Protein AF-A0A5B9QVK7-F1 (afdb_monomer)

Mean predicted aligned error: 13.29 Å

pLDDT: mean 76.89, std 21.36, range [34.88, 96.75]

Structure (mmCIF, N/CA/C/O backbone):
data_AF-A0A5B9QVK7-F1
#
_entry.id   AF-A0A5B9QVK7-F1
#
loop_
_atom_site.group_PDB
_atom_site.id
_atom_site.type_symbol
_atom_site.label_atom_id
_atom_site.label_alt_id
_atom_site.label_comp_id
_atom_site.label_asym_id
_atom_site.label_entity_id
_atom_site.label_seq_id
_atom_site.pdbx_PDB_ins_code
_atom_site.Cartn_x
_atom_site.Cartn_y
_atom_site.Cartn_z
_atom_site.occupancy
_atom_site.B_iso_or_equiv
_atom_site.auth_seq_id
_atom_site.auth_comp_id
_atom_site.auth_asym_id
_atom_site.auth_atom_id
_atom_site.pdbx_PDB_model_num
ATOM 1 N N . MET A 1 1 ? -57.437 -42.385 74.168 1.00 39.44 1 MET A N 1
ATOM 2 C CA . MET A 1 1 ? -56.058 -42.251 74.695 1.00 39.44 1 MET A CA 1
ATOM 3 C C . MET A 1 1 ? -55.197 -41.743 73.538 1.00 39.44 1 MET A C 1
ATOM 5 O O . MET A 1 1 ? -55.170 -42.421 72.528 1.00 39.44 1 MET A O 1
ATOM 9 N N . ALA A 1 2 ? -54.872 -40.441 73.464 1.00 37.56 2 ALA A N 1
ATOM 10 C CA . ALA A 1 2 ? -53.694 -39.764 74.065 1.00 37.56 2 ALA A CA 1
ATOM 11 C C . ALA A 1 2 ? -52.373 -40.294 73.460 1.00 37.56 2 ALA A C 1
ATOM 13 O O . ALA A 1 2 ? -52.214 -41.503 73.433 1.00 37.56 2 ALA A O 1
ATOM 14 N N . LYS A 1 3 ? -51.376 -39.537 72.972 1.00 34.88 3 LYS A N 1
ATOM 15 C CA . LYS A 1 3 ? -50.911 -38.126 73.038 1.00 34.88 3 LYS A CA 1
ATOM 16 C C . LYS A 1 3 ? -49.874 -37.963 71.877 1.00 34.88 3 LYS A C 1
ATOM 18 O O . LYS A 1 3 ? -49.318 -38.971 71.468 1.00 34.88 3 LYS A O 1
ATOM 23 N N . ALA A 1 4 ? -49.727 -36.798 71.218 1.00 35.28 4 ALA A N 1
ATOM 24 C CA . ALA A 1 4 ? -48.583 -35.842 71.299 1.00 35.28 4 ALA A CA 1
ATOM 25 C C . ALA A 1 4 ? -47.155 -36.466 71.191 1.00 35.28 4 ALA A C 1
ATOM 27 O O . ALA A 1 4 ? -46.906 -37.459 71.852 1.00 35.28 4 ALA A O 1
ATOM 28 N N . LYS A 1 5 ? -46.123 -35.925 70.513 1.00 38.53 5 LYS A N 1
ATOM 29 C CA . LYS A 1 5 ? -45.784 -34.551 70.083 1.00 38.53 5 LYS A CA 1
ATOM 30 C C . LYS A 1 5 ? -44.444 -34.562 69.291 1.00 38.53 5 LYS A C 1
ATOM 32 O O . LYS A 1 5 ? -43.638 -35.443 69.547 1.00 38.53 5 LYS A O 1
ATOM 37 N N . ALA A 1 6 ? -44.204 -33.474 68.538 1.00 40.69 6 ALA A N 1
ATOM 38 C CA . ALA A 1 6 ? -42.923 -32.771 68.277 1.00 40.69 6 ALA A CA 1
ATOM 39 C C . ALA A 1 6 ? -41.861 -33.461 67.379 1.00 40.69 6 ALA A C 1
ATOM 41 O O . ALA A 1 6 ? -41.522 -34.609 67.608 1.00 40.69 6 ALA A O 1
ATOM 42 N N . ASN A 1 7 ? -41.401 -32.884 66.259 1.00 38.56 7 ASN A N 1
ATOM 43 C CA . ASN A 1 7 ? -40.716 -31.600 65.974 1.00 38.56 7 ASN A CA 1
ATOM 44 C C . ASN A 1 7 ? -39.240 -31.919 65.702 1.00 38.56 7 ASN A C 1
ATOM 46 O O . ASN A 1 7 ? -38.600 -32.452 66.592 1.00 38.56 7 ASN A O 1
ATOM 50 N N . ASP A 1 8 ? -38.724 -31.590 64.517 1.00 38.75 8 ASP A N 1
ATOM 51 C CA . ASP A 1 8 ? -37.458 -30.863 64.422 1.00 38.75 8 ASP A CA 1
ATOM 52 C C . ASP A 1 8 ? -37.266 -30.249 63.033 1.00 38.75 8 ASP A C 1
ATOM 54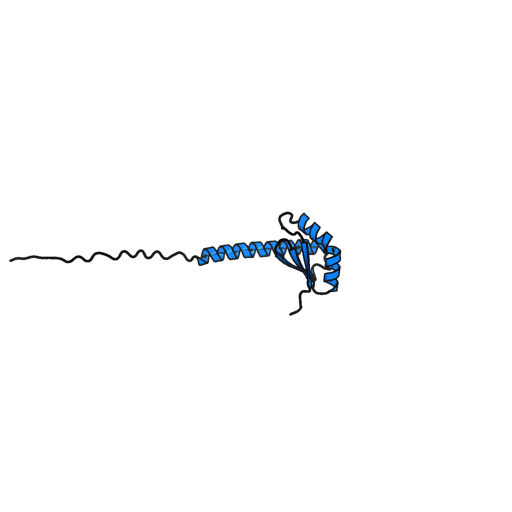 O O . ASP A 1 8 ? -37.380 -30.882 61.984 1.00 38.75 8 ASP A O 1
ATOM 58 N N . HIS A 1 9 ? -37.013 -28.948 63.091 1.00 42.06 9 HIS A N 1
ATOM 59 C CA . HIS A 1 9 ? -36.559 -28.077 62.029 1.00 42.06 9 HIS A CA 1
ATOM 60 C C . HIS A 1 9 ? -35.189 -28.527 61.508 1.00 42.06 9 HIS A C 1
ATOM 62 O O . HIS A 1 9 ? -34.250 -28.635 62.289 1.00 42.06 9 HIS A O 1
ATOM 68 N N . TYR A 1 10 ? -35.027 -28.592 60.188 1.00 37.91 10 TYR A N 1
ATOM 69 C CA . TYR A 1 10 ? -33.788 -28.133 59.563 1.00 37.91 10 TYR A CA 1
ATOM 70 C C . TYR A 1 10 ? -34.139 -27.257 58.362 1.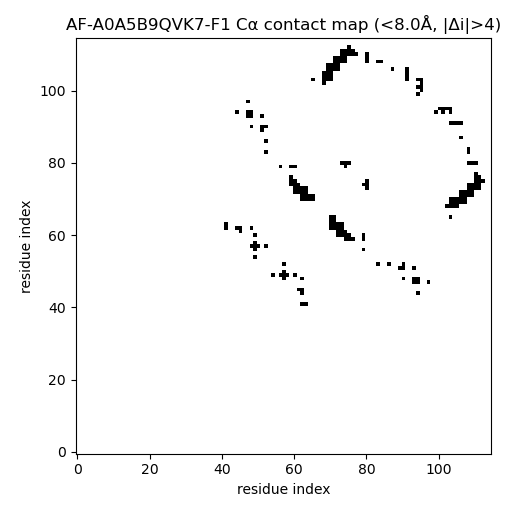00 37.91 10 TYR A C 1
ATOM 72 O O . TYR A 1 10 ? -34.646 -27.715 57.340 1.00 37.91 10 TYR A O 1
ATOM 80 N N . SER A 1 11 ? -33.923 -25.960 58.546 1.00 41.84 11 SER A N 1
ATOM 81 C CA . SER A 1 11 ? -33.881 -24.969 57.480 1.00 41.84 11 SER A CA 1
ATOM 82 C C . SER A 1 11 ? -32.523 -25.033 56.773 1.00 41.84 11 SER A C 1
ATOM 84 O O . SER A 1 11 ? -31.525 -25.367 57.403 1.00 41.84 11 SER A O 1
ATOM 86 N N . ASP A 1 12 ? -32.518 -24.547 55.530 1.00 41.22 12 ASP A N 1
ATOM 87 C CA . ASP A 1 12 ? -31.372 -24.008 54.779 1.00 41.22 12 ASP A CA 1
ATOM 88 C C . ASP A 1 12 ? -30.568 -24.979 53.891 1.00 41.22 12 ASP A C 1
ATOM 90 O O . ASP A 1 12 ? -29.749 -25.756 54.359 1.00 41.22 12 ASP A O 1
ATOM 94 N N . ASP A 1 13 ? -30.745 -24.861 52.570 1.00 45.31 13 ASP A N 1
ATOM 95 C CA . ASP A 1 13 ? -29.632 -24.412 51.719 1.00 45.31 13 ASP A CA 1
ATOM 96 C C . ASP A 1 13 ? -30.202 -23.774 50.439 1.00 45.31 13 ASP A C 1
ATOM 98 O O . ASP A 1 13 ? -30.633 -24.417 49.474 1.00 45.31 13 ASP A O 1
ATOM 102 N N . ARG A 1 14 ? -30.241 -22.443 50.456 1.00 48.22 14 ARG A N 1
ATOM 103 C CA . ARG A 1 14 ? -30.380 -21.613 49.263 1.00 48.22 14 ARG A CA 1
ATOM 104 C C . ARG A 1 14 ? -29.161 -21.813 48.358 1.00 48.22 14 ARG A C 1
ATOM 106 O O . ARG A 1 14 ? -28.165 -21.116 48.530 1.00 48.22 14 ARG A O 1
ATOM 113 N N . ARG A 1 15 ? -29.264 -22.602 47.283 1.00 44.09 15 ARG A N 1
ATOM 114 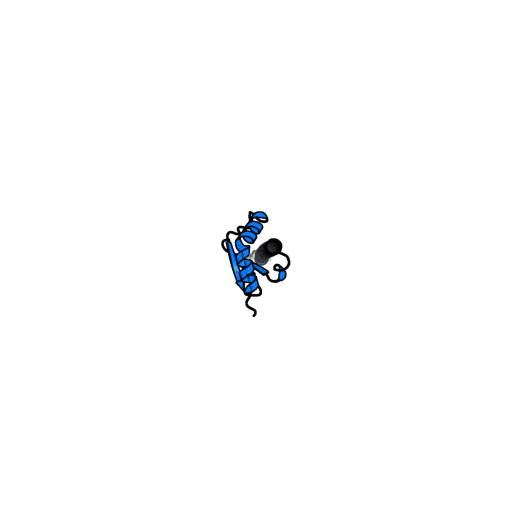C CA . ARG A 1 15 ? -28.305 -22.495 46.159 1.00 44.09 15 ARG A CA 1
ATOM 115 C C . ARG A 1 15 ? -28.975 -22.311 44.812 1.00 44.09 15 ARG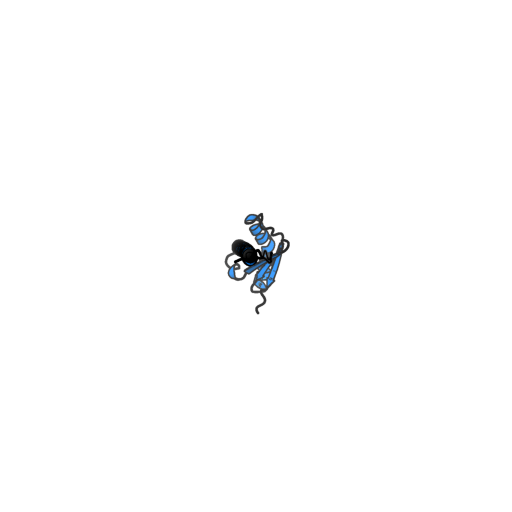 A C 1
ATOM 117 O O . ARG A 1 15 ? -29.115 -23.206 43.990 1.00 44.09 15 ARG A O 1
ATOM 124 N N . ASN A 1 16 ? -29.308 -21.042 44.602 1.00 47.25 16 ASN A N 1
ATOM 125 C CA . ASN A 1 16 ? -29.140 -20.299 43.360 1.00 47.25 16 ASN A CA 1
ATOM 126 C C . ASN A 1 16 ? -27.969 -20.836 42.502 1.00 47.25 16 ASN A C 1
ATOM 128 O O . ASN A 1 16 ? -26.830 -20.392 42.645 1.00 47.25 16 ASN A O 1
ATOM 132 N N . SER A 1 17 ? -28.246 -21.767 41.586 1.00 46.50 17 SER A N 1
ATOM 133 C CA . SER A 1 17 ? -27.320 -22.110 40.503 1.00 46.50 17 SER A CA 1
ATOM 134 C C . SER A 1 17 ? -27.468 -21.081 39.384 1.00 46.50 17 SER A C 1
ATOM 136 O O . SER A 1 17 ? -28.141 -21.275 38.370 1.00 46.50 17 SER A O 1
ATOM 138 N N . LYS A 1 18 ? -26.849 -19.924 39.609 1.00 47.59 18 LYS A N 1
ATOM 139 C CA . LYS A 1 18 ? -26.592 -18.909 38.592 1.00 47.59 18 LYS A CA 1
ATOM 140 C C . LYS A 1 18 ? -25.511 -19.458 37.661 1.00 47.59 18 LYS A C 1
ATOM 142 O O . LYS A 1 18 ? -24.336 -19.168 37.854 1.00 47.59 18 LYS A O 1
ATOM 147 N N . TYR A 1 19 ? -25.884 -20.260 36.664 1.00 48.22 19 TYR A N 1
ATOM 148 C CA . TYR A 1 19 ? -24.956 -20.608 35.587 1.00 48.22 19 TYR A CA 1
ATOM 149 C C . TYR A 1 19 ? -24.524 -19.312 34.879 1.00 48.22 19 TYR A C 1
ATOM 151 O O . TYR A 1 19 ? -25.371 -18.626 34.293 1.00 48.22 19 TYR A O 1
ATOM 159 N N . PRO A 1 20 ? -23.236 -18.925 34.914 1.00 52.66 20 PRO A N 1
ATOM 160 C CA . PRO A 1 20 ? -22.773 -17.781 34.153 1.00 52.66 20 PRO A CA 1
ATOM 161 C C . PRO A 1 20 ? -22.870 -18.141 32.669 1.00 52.66 20 PRO A C 1
ATOM 163 O O . PRO A 1 20 ? -22.236 -19.084 32.192 1.00 52.66 20 PRO A O 1
ATOM 166 N N . ARG A 1 21 ? -23.691 -17.394 31.922 1.00 46.84 21 ARG A N 1
ATOM 167 C CA . ARG A 1 21 ? -23.702 -17.445 30.457 1.00 46.84 21 ARG A CA 1
ATOM 168 C C . ARG A 1 21 ? -22.257 -17.306 29.971 1.00 46.84 21 ARG A C 1
ATOM 170 O O . ARG A 1 21 ? -21.563 -16.362 30.340 1.00 46.84 21 ARG A O 1
ATOM 177 N N . LYS A 1 22 ? -21.803 -18.294 29.197 1.00 48.22 22 LYS A N 1
ATOM 178 C CA . LYS A 1 22 ? -20.412 -18.470 28.766 1.00 48.22 22 LYS A CA 1
ATOM 179 C C . LYS A 1 22 ? -19.868 -17.173 28.151 1.00 48.22 22 LYS A C 1
ATOM 181 O O . LYS A 1 22 ? -20.242 -16.805 27.035 1.00 48.22 22 LYS A O 1
ATOM 186 N N . ILE A 1 23 ? -18.927 -16.544 28.859 1.00 54.91 23 ILE A N 1
ATOM 187 C CA . ILE A 1 23 ? -18.116 -15.398 28.405 1.00 54.91 23 ILE A CA 1
ATOM 188 C C . ILE A 1 23 ? -17.458 -15.680 27.035 1.00 54.91 23 ILE A C 1
ATOM 190 O O . ILE A 1 23 ? -17.196 -14.757 26.268 1.00 54.91 23 ILE A O 1
ATOM 194 N N . GLY A 1 24 ? -17.306 -16.956 26.657 1.00 49.81 24 GLY A N 1
ATOM 195 C CA . GLY A 1 24 ? -16.833 -17.376 25.336 1.00 49.81 24 GLY A CA 1
ATOM 196 C C . GLY A 1 24 ? -17.653 -16.867 24.139 1.00 49.81 24 GLY A C 1
ATOM 197 O O . GLY A 1 24 ? -17.071 -16.656 23.084 1.00 49.81 24 GLY A O 1
ATOM 198 N N . SER A 1 25 ? -18.961 -16.602 24.265 1.00 56.84 25 SER A N 1
ATOM 199 C CA . SER A 1 25 ? -19.750 -16.101 23.116 1.00 56.84 25 SER A CA 1
ATOM 200 C C . SER A 1 25 ? -19.463 -14.632 22.779 1.00 56.84 25 SER A C 1
ATOM 202 O O . SER A 1 25 ? -19.338 -14.287 21.606 1.00 56.84 25 SER A O 1
ATOM 204 N N . ILE A 1 26 ? -19.269 -13.783 23.795 1.00 58.84 26 ILE A N 1
ATOM 205 C CA . ILE A 1 26 ? -18.971 -12.352 23.623 1.00 58.84 26 ILE A CA 1
ATOM 206 C C . ILE A 1 26 ? -17.537 -12.172 23.115 1.00 58.84 26 ILE A C 1
ATOM 208 O O . ILE A 1 26 ? -17.295 -11.387 22.200 1.00 58.84 26 ILE A O 1
ATOM 212 N N . VAL A 1 27 ? -16.590 -12.949 23.652 1.00 60.44 27 VAL A N 1
ATOM 213 C CA . VAL A 1 27 ? -15.191 -12.936 23.198 1.00 60.44 27 VAL A CA 1
ATOM 214 C C . VAL A 1 27 ? -15.087 -13.406 21.743 1.00 60.44 27 VAL A C 1
ATOM 216 O O . VAL A 1 27 ? -14.453 -12.728 20.935 1.00 60.44 27 VAL A O 1
ATOM 219 N N . ASN A 1 28 ? -15.780 -14.485 21.363 1.00 56.56 28 ASN A N 1
ATOM 220 C CA . ASN A 1 28 ? -15.784 -14.973 19.980 1.00 56.56 28 ASN A CA 1
ATOM 221 C C . ASN A 1 28 ? -16.401 -13.965 19.003 1.00 56.56 28 ASN A C 1
ATOM 223 O O . ASN A 1 28 ? -15.868 -13.770 17.914 1.00 56.56 28 ASN A O 1
ATOM 227 N N . GLN A 1 29 ? -17.487 -13.289 19.385 1.00 59.69 29 GLN A N 1
ATOM 228 C CA . GLN A 1 29 ? -18.148 -12.310 18.520 1.00 59.69 29 GLN A CA 1
ATOM 229 C C . GLN A 1 29 ? -17.296 -11.047 18.312 1.00 59.69 29 GLN A C 1
ATOM 231 O O . GLN A 1 29 ? -17.272 -10.488 17.214 1.00 59.69 29 GLN A O 1
ATOM 236 N N . LEU A 1 30 ? -16.542 -10.622 19.333 1.00 58.69 30 LEU A N 1
ATOM 237 C CA . LEU A 1 30 ? -15.598 -9.507 19.227 1.00 58.69 30 LEU A CA 1
ATOM 238 C C . LEU A 1 30 ? -14.357 -9.872 18.400 1.00 58.69 30 LEU A C 1
ATOM 240 O O . LEU A 1 30 ? -13.944 -9.076 17.556 1.00 58.69 30 LEU A O 1
ATOM 244 N N . ILE A 1 31 ? -13.799 -11.075 18.589 1.00 60.09 31 ILE A N 1
ATOM 245 C CA . ILE A 1 31 ? -12.677 -11.587 17.784 1.00 60.09 31 ILE A CA 1
ATOM 246 C C . ILE A 1 31 ? -13.093 -11.728 16.318 1.00 60.09 31 ILE A C 1
ATOM 248 O O . ILE A 1 31 ? -12.380 -11.249 15.438 1.00 60.09 31 ILE A O 1
ATOM 252 N N . ALA A 1 32 ? -14.268 -12.304 16.053 1.00 60.78 32 ALA A N 1
ATOM 253 C CA . ALA A 1 32 ? -14.803 -12.440 14.704 1.00 60.78 32 ALA A CA 1
ATOM 254 C C . ALA A 1 32 ? -14.986 -11.066 14.045 1.00 60.78 32 ALA A C 1
ATOM 256 O O . ALA A 1 32 ? -14.451 -10.823 12.966 1.00 60.78 32 ALA A O 1
ATOM 257 N N . ARG A 1 33 ? -15.652 -10.118 14.720 1.00 58.00 33 ARG A N 1
ATOM 258 C CA . ARG A 1 33 ? -15.873 -8.763 14.185 1.00 58.00 33 ARG A CA 1
ATOM 259 C C . ARG A 1 33 ? -14.564 -8.017 13.910 1.00 58.00 33 ARG A C 1
ATOM 261 O O . ARG A 1 33 ? -14.454 -7.339 12.890 1.00 58.00 33 ARG A O 1
ATOM 268 N N . ARG A 1 34 ? -13.568 -8.145 14.796 1.00 58.72 34 ARG A N 1
ATOM 269 C CA . ARG A 1 34 ? -12.231 -7.556 14.617 1.00 58.72 34 ARG A CA 1
ATOM 270 C C . ARG A 1 34 ? -11.497 -8.188 13.433 1.00 58.72 34 ARG A C 1
ATOM 272 O O . ARG A 1 34 ? -10.899 -7.452 12.653 1.00 58.72 34 ARG A O 1
ATOM 279 N N . GLY A 1 35 ? -11.572 -9.512 13.298 1.00 60.72 35 GLY A N 1
ATOM 280 C CA . GLY A 1 35 ? -10.970 -10.271 12.204 1.00 60.72 35 GLY A CA 1
ATOM 281 C C . GLY A 1 35 ? -11.553 -9.891 10.847 1.00 60.72 35 GLY A C 1
ATOM 282 O O . GLY A 1 35 ? -10.797 -9.542 9.948 1.00 60.72 35 GLY A O 1
ATOM 283 N N . TYR A 1 36 ? -12.882 -9.842 10.717 1.00 56.81 36 TYR A N 1
ATOM 284 C CA . TYR A 1 36 ? -13.540 -9.430 9.471 1.00 56.81 36 TYR A CA 1
ATOM 285 C C . TYR A 1 36 ? -13.196 -7.991 9.080 1.00 56.81 36 TYR A C 1
ATOM 287 O O . TYR A 1 36 ? -12.805 -7.747 7.944 1.00 56.81 36 TYR A O 1
ATOM 295 N N . ALA A 1 37 ? -13.246 -7.048 10.027 1.00 62.78 37 ALA A N 1
ATOM 296 C CA . ALA A 1 37 ? -12.856 -5.664 9.756 1.00 62.78 37 ALA A CA 1
ATOM 297 C C . ALA A 1 37 ? -11.383 -5.546 9.316 1.00 62.78 37 ALA A C 1
ATOM 299 O O . ALA 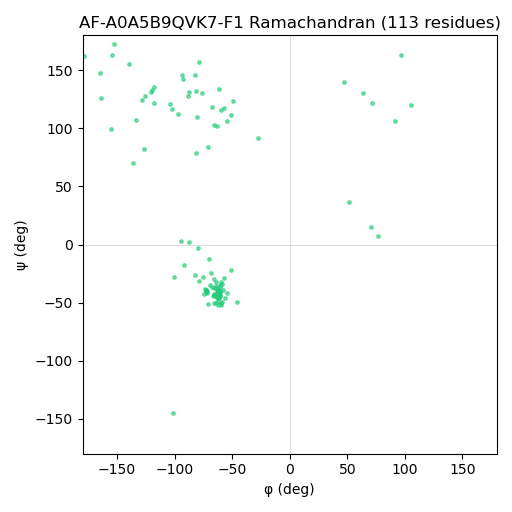A 1 37 ? -11.053 -4.711 8.478 1.00 62.78 37 ALA A O 1
ATOM 300 N N . GLN A 1 38 ? -10.496 -6.386 9.861 1.00 68.38 38 GLN A N 1
ATOM 301 C CA . GLN A 1 38 ? -9.089 -6.423 9.470 1.00 68.38 38 GLN A CA 1
ATOM 302 C C . GLN A 1 38 ? -8.887 -7.034 8.077 1.00 68.38 38 GLN A C 1
ATOM 304 O O . GLN A 1 38 ? -8.068 -6.519 7.321 1.00 68.38 38 GLN A O 1
ATOM 309 N N . VAL A 1 39 ? -9.624 -8.093 7.729 1.00 73.62 39 VAL A N 1
ATOM 310 C CA . VAL A 1 39 ? -9.572 -8.720 6.398 1.00 73.62 39 VAL A CA 1
ATOM 311 C C . VAL A 1 39 ? -10.062 -7.743 5.332 1.00 73.62 39 VAL A C 1
ATOM 313 O O . VAL A 1 39 ? -9.320 -7.465 4.397 1.00 73.62 39 VAL A O 1
ATOM 316 N N . THR A 1 40 ? -11.227 -7.119 5.528 1.00 77.38 40 THR A N 1
ATOM 317 C CA . THR A 1 40 ? -11.775 -6.141 4.574 1.00 77.38 40 THR A CA 1
ATOM 318 C C . THR A 1 40 ? -10.859 -4.929 4.396 1.00 77.38 40 THR A C 1
ATOM 320 O O . THR A 1 40 ? -10.640 -4.476 3.276 1.00 77.38 40 THR A O 1
ATOM 323 N N . ALA A 1 41 ? -10.265 -4.416 5.479 1.00 80.88 41 ALA A N 1
ATOM 324 C CA . ALA A 1 41 ? -9.302 -3.319 5.380 1.00 80.88 41 ALA A CA 1
ATOM 325 C C . ALA A 1 41 ? -8.039 -3.722 4.598 1.00 80.88 41 ALA A C 1
ATOM 327 O O . ALA A 1 41 ? -7.478 -2.909 3.864 1.00 80.88 41 ALA A O 1
ATOM 328 N N . ASN A 1 42 ? -7.591 -4.972 4.738 1.00 85.31 42 ASN A N 1
ATOM 329 C CA . ASN A 1 42 ? -6.422 -5.476 4.024 1.00 85.31 42 ASN A CA 1
ATOM 330 C C . ASN A 1 42 ? -6.719 -5.702 2.533 1.00 85.31 42 ASN A C 1
ATOM 332 O O . ASN A 1 42 ? -5.910 -5.338 1.687 1.00 85.31 42 ASN A O 1
ATOM 336 N N . GLU A 1 43 ? -7.905 -6.208 2.195 1.00 88.56 43 GLU A N 1
ATOM 337 C CA . GLU A 1 43 ? -8.371 -6.338 0.807 1.00 88.56 43 GLU A CA 1
ATOM 338 C C . GLU A 1 43 ? -8.458 -4.978 0.105 1.00 88.56 43 GLU A C 1
ATOM 340 O O . GLU A 1 43 ? -7.955 -4.820 -1.008 1.00 88.56 43 GLU A O 1
ATOM 345 N N . GLN A 1 44 ? -9.013 -3.967 0.780 1.00 90.38 44 GLN A N 1
ATOM 346 C CA . GLN A 1 44 ? -9.058 -2.597 0.261 1.00 90.38 44 GLN A CA 1
ATOM 347 C C . GLN A 1 44 ? -7.652 -2.027 0.040 1.00 90.38 44 GLN A C 1
ATOM 349 O O . GLN A 1 44 ? -7.370 -1.465 -1.019 1.00 90.38 44 GLN A O 1
ATOM 354 N N . LEU A 1 45 ? -6.740 -2.211 1.002 1.00 91.56 45 LEU A N 1
ATOM 355 C CA . LEU A 1 45 ? -5.346 -1.794 0.844 1.00 91.56 45 LEU A CA 1
ATOM 356 C C . LEU A 1 45 ? -4.661 -2.530 -0.312 1.00 91.56 45 LEU A C 1
ATOM 358 O O . LEU A 1 45 ? -3.929 -1.900 -1.071 1.00 91.56 45 LEU A O 1
ATOM 362 N N . GLN A 1 46 ? -4.908 -3.832 -0.476 1.00 93.94 46 GLN A N 1
ATOM 363 C CA . GLN A 1 46 ? -4.368 -4.624 -1.582 1.00 93.94 46 GLN A CA 1
ATOM 364 C C . GLN A 1 46 ? -4.842 -4.085 -2.931 1.00 93.94 46 GLN A C 1
ATOM 366 O O . GLN A 1 46 ? -4.026 -3.940 -3.841 1.00 93.94 46 GLN A O 1
ATOM 371 N N . GLN A 1 47 ? -6.124 -3.737 -3.054 1.00 93.06 47 GLN A N 1
ATOM 372 C CA . GLN A 1 47 ? -6.665 -3.146 -4.274 1.00 93.06 47 GLN A CA 1
ATOM 373 C C . GLN A 1 47 ? -6.008 -1.792 -4.582 1.00 93.06 47 GLN A C 1
ATOM 375 O O . GLN A 1 47 ? -5.468 -1.604 -5.671 1.00 93.06 47 GLN A O 1
ATOM 380 N N . VAL A 1 48 ? -5.982 -0.872 -3.612 1.00 93.62 48 VAL A N 1
ATOM 381 C CA . VAL A 1 48 ? -5.408 0.473 -3.799 1.00 93.62 48 VAL A CA 1
ATOM 382 C C . VAL A 1 48 ? -3.912 0.412 -4.114 1.00 93.62 48 VAL A C 1
ATOM 384 O O . VAL A 1 48 ? -3.416 1.164 -4.956 1.00 93.62 48 VAL A O 1
ATOM 387 N N . VAL A 1 49 ? -3.172 -0.489 -3.459 1.00 93.31 49 VAL A N 1
ATOM 388 C CA . VAL A 1 49 ? -1.754 -0.724 -3.762 1.00 93.31 49 VAL A CA 1
ATOM 389 C C . VAL A 1 49 ? -1.599 -1.259 -5.181 1.00 93.31 49 VAL A C 1
ATOM 391 O O . VAL A 1 49 ? -0.779 -0.717 -5.917 1.00 93.31 49 VAL A O 1
ATOM 394 N N . GLY A 1 50 ? -2.408 -2.244 -5.587 1.00 93.25 50 GLY A N 1
ATOM 395 C CA . GLY A 1 50 ? -2.415 -2.795 -6.945 1.00 93.25 50 GLY A CA 1
ATOM 396 C C . GLY A 1 50 ? -2.652 -1.730 -8.020 1.00 93.25 50 GLY A C 1
ATOM 397 O O . GLY A 1 50 ? -1.904 -1.643 -8.992 1.00 93.25 50 GLY A O 1
ATOM 398 N N . GLU A 1 51 ? -3.631 -0.849 -7.811 1.00 92.94 51 GLU A N 1
ATOM 399 C CA . GLU A 1 51 ? -3.905 0.284 -8.703 1.00 92.94 51 GLU A CA 1
ATOM 400 C C . GLU A 1 51 ? -2.740 1.288 -8.748 1.00 92.94 51 GLU A C 1
ATOM 402 O O . GLU A 1 51 ? -2.416 1.842 -9.802 1.00 92.94 51 GLU A O 1
ATOM 407 N N . ALA A 1 52 ? -2.068 1.521 -7.616 1.00 92.31 52 ALA A N 1
ATOM 408 C CA . ALA A 1 52 ? -0.960 2.466 -7.536 1.00 92.31 52 ALA A CA 1
ATOM 409 C C . ALA A 1 52 ? 0.322 1.961 -8.222 1.00 92.31 52 ALA A C 1
ATOM 411 O O . ALA A 1 52 ? 1.026 2.765 -8.853 1.00 92.31 52 ALA A O 1
ATOM 412 N N . VAL A 1 53 ? 0.633 0.666 -8.093 1.00 91.88 53 VAL A N 1
ATOM 413 C CA . VAL A 1 53 ? 1.831 0.042 -8.685 1.00 91.88 53 VAL A CA 1
ATOM 414 C C . VAL A 1 53 ? 1.637 -0.320 -10.156 1.00 91.88 53 VAL A C 1
ATOM 416 O O . VAL A 1 53 ? 2.602 -0.284 -10.910 1.00 91.88 53 VAL A O 1
ATOM 419 N N . GLY A 1 54 ? 0.395 -0.560 -10.583 1.00 89.31 54 GLY A N 1
ATOM 420 C CA . GLY A 1 54 ? 0.068 -0.988 -11.941 1.00 89.31 54 G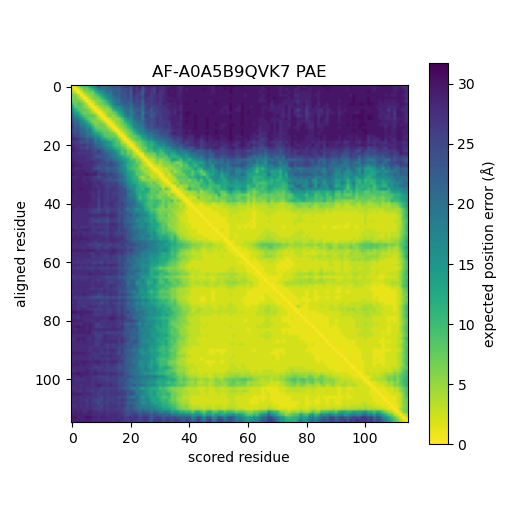LY A CA 1
ATOM 421 C C . GLY A 1 54 ? -0.090 -2.505 -12.051 1.00 89.31 54 GLY A C 1
ATOM 422 O O . GLY A 1 54 ? 0.320 -3.261 -11.173 1.00 89.31 54 GLY A O 1
ATOM 423 N N . LYS A 1 55 ? -0.717 -2.954 -13.144 1.00 83.25 55 LYS A N 1
ATOM 424 C CA . LYS A 1 55 ? -1.138 -4.355 -13.320 1.00 83.25 55 LYS A CA 1
ATOM 425 C C . LYS A 1 55 ? 0.028 -5.346 -13.288 1.00 83.25 55 LYS A C 1
ATOM 427 O O . LYS A 1 55 ? -0.131 -6.417 -12.711 1.00 83.25 55 LYS A O 1
ATOM 432 N N . ASP A 1 56 ? 1.177 -4.963 -13.837 1.00 85.69 56 ASP A N 1
ATOM 433 C CA . ASP A 1 56 ? 2.345 -5.843 -13.957 1.00 85.69 56 ASP A CA 1
ATOM 434 C C . ASP A 1 56 ? 2.954 -6.176 -12.587 1.00 85.69 56 ASP A C 1
ATOM 436 O O . ASP A 1 56 ? 3.332 -7.315 -12.331 1.00 85.69 56 ASP A O 1
ATOM 440 N N . LEU A 1 57 ? 2.957 -5.204 -11.666 1.00 88.56 57 LEU A N 1
ATOM 441 C CA . LEU A 1 57 ? 3.492 -5.374 -10.312 1.00 88.56 57 LEU A CA 1
ATOM 442 C C . LEU A 1 57 ? 2.450 -5.812 -9.287 1.00 88.56 57 LEU A C 1
ATOM 444 O O . LEU A 1 57 ? 2.797 -6.302 -8.217 1.00 88.56 57 LEU A O 1
ATOM 448 N N . ALA A 1 58 ? 1.159 -5.656 -9.574 1.00 90.94 58 ALA A N 1
ATOM 449 C CA . ALA A 1 58 ? 0.112 -6.007 -8.620 1.00 90.94 58 ALA A CA 1
ATOM 450 C C . ALA A 1 58 ? 0.156 -7.495 -8.216 1.00 90.94 58 ALA A C 1
ATOM 452 O O . ALA A 1 58 ? -0.164 -7.831 -7.076 1.00 90.94 58 ALA A O 1
ATOM 453 N N . ALA A 1 59 ? 0.577 -8.380 -9.128 1.00 90.56 59 ALA A N 1
ATOM 454 C CA . ALA A 1 59 ? 0.679 -9.818 -8.875 1.00 90.56 59 ALA A CA 1
ATOM 455 C C . ALA A 1 59 ? 1.887 -10.204 -8.002 1.00 90.56 59 ALA A C 1
ATOM 457 O O . ALA A 1 59 ? 1.829 -11.199 -7.276 1.00 90.56 59 ALA A O 1
ATOM 458 N N . THR A 1 60 ? 2.961 -9.413 -8.043 1.00 92.88 60 THR A N 1
ATOM 459 C CA . THR A 1 60 ? 4.225 -9.668 -7.335 1.00 92.88 60 THR A CA 1
ATOM 460 C C . THR A 1 60 ? 4.302 -8.969 -5.976 1.00 92.88 60 THR A C 1
ATOM 462 O O . THR A 1 60 ? 5.312 -9.073 -5.276 1.00 92.88 60 THR A O 1
ATOM 465 N N . VAL A 1 61 ? 3.230 -8.274 -5.570 1.00 93.75 61 VAL A N 1
ATOM 466 C CA . VAL A 1 61 ? 3.188 -7.451 -4.357 1.00 93.75 61 VAL A CA 1
ATOM 4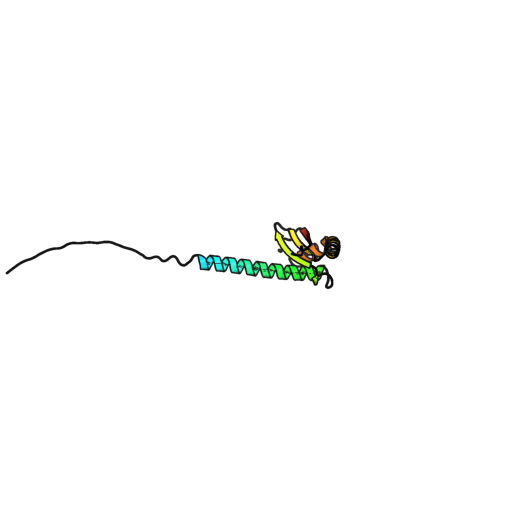67 C C . VAL A 1 61 ? 2.027 -7.847 -3.450 1.00 93.75 61 VAL A C 1
ATOM 469 O O . VAL A 1 61 ? 0.865 -7.886 -3.856 1.00 93.75 61 VAL A O 1
ATOM 472 N N . ARG A 1 62 ? 2.330 -8.099 -2.175 1.00 94.12 62 ARG A N 1
ATOM 473 C CA . ARG A 1 62 ? 1.345 -8.449 -1.143 1.00 94.12 62 ARG A CA 1
ATOM 474 C C . ARG A 1 62 ? 1.339 -7.441 -0.007 1.00 94.12 62 ARG A C 1
ATOM 476 O O . ARG A 1 62 ? 2.390 -7.090 0.530 1.00 94.12 62 ARG A O 1
ATOM 483 N N . VAL A 1 63 ? 0.148 -7.004 0.389 1.00 93.81 63 VAL A N 1
ATOM 484 C CA . VAL A 1 63 ? -0.042 -6.142 1.554 1.00 93.81 63 VAL A CA 1
ATOM 485 C C . VAL A 1 63 ? 0.075 -6.956 2.840 1.00 93.81 63 VAL A C 1
ATOM 487 O O . VAL A 1 63 ? -0.511 -8.025 3.002 1.00 93.81 63 VAL A O 1
ATOM 490 N N . GLY A 1 64 ? 0.894 -6.442 3.750 1.00 92.00 64 GLY A N 1
ATOM 491 C CA . GLY A 1 64 ? 1.147 -6.996 5.066 1.00 92.00 64 GLY A CA 1
ATOM 492 C C . GLY A 1 64 ? 0.385 -6.276 6.171 1.00 92.00 64 GLY A C 1
ATOM 493 O O . GLY A 1 64 ? -0.738 -5.805 6.011 1.00 92.00 64 GLY A O 1
ATOM 494 N N . ASN A 1 65 ? 1.021 -6.181 7.336 1.00 89.94 65 ASN A N 1
ATOM 495 C CA . ASN A 1 65 ? 0.429 -5.508 8.481 1.00 89.94 65 ASN A CA 1
ATOM 496 C C . ASN A 1 65 ? 0.626 -3.990 8.414 1.00 89.94 65 ASN A C 1
ATOM 498 O O . ASN A 1 65 ? 1.690 -3.497 8.036 1.00 89.94 65 ASN A O 1
ATOM 502 N N . LEU A 1 66 ? -0.370 -3.254 8.908 1.00 90.94 66 LEU A N 1
ATOM 503 C CA . LEU A 1 66 ? -0.243 -1.846 9.265 1.00 90.94 66 LEU A CA 1
ATOM 504 C C . LEU A 1 66 ? 0.025 -1.726 10.768 1.00 90.94 66 LEU A C 1
ATOM 506 O O . LEU A 1 66 ? -0.843 -2.024 11.590 1.00 90.94 66 LEU A O 1
ATOM 510 N N . LYS A 1 67 ? 1.227 -1.283 11.149 1.00 90.25 67 LYS A N 1
ATOM 511 C CA . LYS A 1 67 ? 1.609 -1.097 12.560 1.00 90.25 67 LYS A CA 1
ATOM 512 C C . LYS A 1 67 ? 2.177 0.295 12.779 1.00 90.25 67 LYS A C 1
ATOM 514 O O . LYS A 1 67 ? 3.138 0.687 12.127 1.00 90.25 67 LYS A O 1
ATOM 519 N N . ARG A 1 68 ? 1.591 1.043 13.724 1.00 90.88 68 ARG A N 1
ATOM 520 C CA . ARG A 1 68 ? 2.019 2.412 14.087 1.00 90.88 68 ARG A CA 1
ATOM 521 C C . ARG A 1 68 ? 2.132 3.347 12.865 1.00 90.88 68 ARG A C 1
ATOM 523 O O . ARG A 1 68 ? 3.029 4.179 12.790 1.00 90.88 68 ARG A O 1
ATOM 530 N N . GLY A 1 69 ? 1.229 3.182 11.897 1.00 92.25 69 GLY A N 1
ATOM 531 C CA . GLY A 1 69 ? 1.207 3.944 10.647 1.00 92.25 69 GLY A CA 1
ATOM 532 C C . GLY A 1 69 ? 2.237 3.519 9.598 1.00 92.25 69 GLY A C 1
ATOM 533 O O . GLY A 1 69 ? 2.367 4.189 8.579 1.00 92.25 69 GLY A O 1
ATOM 534 N N . VAL A 1 70 ? 2.968 2.424 9.807 1.00 95.94 70 VAL A N 1
ATOM 535 C CA . VAL A 1 70 ? 3.853 1.839 8.793 1.00 95.94 70 VAL A CA 1
ATOM 536 C C . VAL A 1 70 ? 3.166 0.627 8.178 1.00 95.94 70 VAL A C 1
ATOM 538 O O . VAL A 1 70 ? 2.896 -0.343 8.888 1.00 95.94 70 VAL A O 1
ATOM 541 N N . LEU A 1 71 ? 2.875 0.698 6.878 1.00 95.44 71 LEU A N 1
ATOM 542 C CA . LEU A 1 71 ? 2.346 -0.424 6.107 1.00 95.44 71 LEU A CA 1
ATOM 543 C C . LEU A 1 71 ? 3.503 -1.255 5.550 1.00 95.44 71 LEU A C 1
ATOM 545 O O . LEU A 1 71 ? 4.412 -0.714 4.913 1.00 95.44 71 LEU A O 1
ATOM 549 N N . GLU A 1 72 ? 3.470 -2.560 5.791 1.00 95.50 72 GLU A N 1
ATOM 550 C CA . GLU A 1 72 ? 4.418 -3.501 5.199 1.00 95.50 72 GLU A CA 1
ATOM 551 C C . GLU A 1 72 ? 3.913 -3.975 3.836 1.00 95.50 72 GLU A C 1
ATOM 553 O O . GLU A 1 72 ? 2.762 -4.385 3.721 1.00 95.50 72 GLU A O 1
ATOM 558 N N . LEU A 1 73 ? 4.773 -3.927 2.819 1.00 95.19 73 LEU A N 1
ATOM 559 C CA . LEU A 1 73 ? 4.525 -4.507 1.500 1.00 95.19 73 LEU A CA 1
ATOM 560 C C . LEU A 1 73 ? 5.603 -5.548 1.201 1.00 95.19 73 LEU A C 1
ATOM 562 O O . LEU A 1 73 ? 6.797 -5.279 1.367 1.00 95.19 73 LEU A O 1
ATOM 566 N N . TYR A 1 74 ? 5.171 -6.722 0.764 1.00 95.62 74 TYR A N 1
ATOM 567 C CA . TYR A 1 74 ? 6.032 -7.844 0.425 1.00 95.62 74 TYR A CA 1
ATOM 568 C C . TYR A 1 74 ? 6.147 -7.973 -1.090 1.00 95.62 74 TYR A C 1
ATOM 570 O O . TYR A 1 74 ? 5.136 -8.138 -1.763 1.00 95.62 74 TYR A O 1
ATOM 578 N N . ALA A 1 75 ? 7.368 -7.886 -1.601 1.00 95.00 75 ALA A N 1
ATOM 579 C CA . ALA A 1 75 ? 7.724 -8.138 -2.990 1.00 95.00 75 ALA A CA 1
ATOM 580 C C . ALA A 1 75 ? 8.159 -9.599 -3.172 1.00 95.00 75 ALA A C 1
ATOM 582 O O . ALA A 1 75 ? 8.801 -10.153 -2.278 1.00 95.00 75 ALA A O 1
ATOM 583 N N . SER A 1 76 ? 7.869 -10.198 -4.326 1.00 93.75 76 SER A N 1
ATOM 584 C CA . SER A 1 76 ? 8.333 -11.551 -4.678 1.00 93.75 76 SER A CA 1
ATOM 585 C C . SER A 1 76 ? 9.852 -11.662 -4.799 1.00 93.75 76 SER A C 1
ATOM 587 O O . SER A 1 76 ? 10.422 -12.707 -4.505 1.00 93.75 76 SER A O 1
ATOM 589 N N . ASP A 1 77 ? 10.513 -10.588 -5.227 1.00 93.12 77 ASP A N 1
ATOM 590 C CA . ASP A 1 77 ? 11.936 -10.569 -5.548 1.00 93.12 77 ASP A CA 1
ATOM 591 C C . ASP A 1 77 ? 12.548 -9.172 -5.351 1.00 93.12 77 ASP A C 1
ATOM 593 O O . ASP A 1 77 ? 11.872 -8.174 -5.068 1.00 93.12 77 ASP A O 1
ATOM 597 N N . SER A 1 78 ? 13.873 -9.108 -5.481 1.00 93.44 78 SER A N 1
ATOM 598 C CA . SER A 1 78 ? 14.647 -7.879 -5.309 1.00 93.44 78 SER A CA 1
ATOM 599 C C . SER A 1 78 ? 14.346 -6.816 -6.369 1.00 93.44 78 SER A C 1
ATOM 601 O O . SER A 1 78 ? 14.461 -5.630 -6.062 1.00 93.44 78 SER A O 1
ATOM 603 N N . VAL A 1 79 ? 13.963 -7.212 -7.588 1.00 93.19 79 VAL A N 1
ATOM 604 C CA . VAL A 1 79 ? 13.656 -6.275 -8.683 1.00 93.19 79 VAL A CA 1
ATOM 605 C C . VAL A 1 79 ? 12.349 -5.553 -8.372 1.00 93.19 79 VAL A C 1
ATOM 607 O O . VAL A 1 79 ? 12.325 -4.327 -8.275 1.00 93.19 79 VAL A O 1
ATOM 610 N N . THR A 1 80 ? 11.305 -6.313 -8.050 1.00 93.75 80 THR A N 1
ATOM 611 C CA . THR A 1 80 ? 10.011 -5.799 -7.596 1.00 93.75 80 THR A CA 1
ATOM 612 C C . THR A 1 80 ? 10.183 -4.876 -6.382 1.00 93.75 80 THR A C 1
ATOM 614 O O . THR A 1 80 ? 9.585 -3.803 -6.311 1.00 93.75 80 THR A O 1
ATOM 617 N N . MET A 1 81 ? 11.048 -5.229 -5.422 1.00 95.12 81 MET A N 1
ATOM 618 C CA . MET A 1 81 ? 11.332 -4.370 -4.264 1.00 95.12 81 MET A CA 1
ATOM 619 C C . MET A 1 81 ? 11.966 -3.019 -4.655 1.00 95.12 81 MET A C 1
ATOM 621 O O . MET A 1 81 ? 11.637 -1.988 -4.053 1.00 95.12 81 MET A O 1
ATOM 625 N N . GLN A 1 82 ? 12.874 -2.997 -5.635 1.00 95.06 82 GLN A N 1
ATOM 626 C CA . GLN A 1 82 ? 13.481 -1.756 -6.129 1.00 95.06 82 GLN A CA 1
ATOM 627 C C . GLN A 1 82 ? 12.444 -0.873 -6.829 1.00 95.06 82 GLN A C 1
ATOM 629 O O . GLN A 1 82 ? 12.357 0.322 -6.531 1.00 95.06 82 GLN A O 1
ATOM 634 N N . GLU A 1 83 ? 11.599 -1.460 -7.675 1.00 94.56 83 GLU A N 1
ATOM 635 C CA . GLU A 1 83 ? 10.516 -0.742 -8.352 1.00 94.56 83 GLU A CA 1
ATOM 636 C C . GLU A 1 83 ? 9.509 -0.157 -7.353 1.00 94.56 83 GLU A C 1
ATOM 638 O O . GLU A 1 83 ? 9.167 1.028 -7.417 1.00 94.56 83 GLU A O 1
ATOM 643 N N . LEU A 1 84 ? 9.113 -0.933 -6.340 1.00 94.88 84 LEU A N 1
ATOM 644 C CA . LEU A 1 84 ? 8.286 -0.443 -5.235 1.00 94.88 84 LEU A CA 1
ATOM 645 C C . LEU A 1 84 ? 8.933 0.725 -4.488 1.00 94.88 84 LEU A C 1
ATOM 647 O O . LEU A 1 84 ? 8.252 1.682 -4.105 1.00 94.88 84 LEU A O 1
ATOM 651 N N . THR A 1 85 ? 10.249 0.665 -4.286 1.00 95.25 85 THR A N 1
ATOM 652 C CA . THR A 1 85 ? 10.999 1.731 -3.618 1.00 95.25 85 THR A CA 1
ATOM 653 C C . THR A 1 85 ? 10.957 3.023 -4.426 1.00 95.25 85 THR A C 1
ATOM 655 O O . THR A 1 85 ? 10.701 4.088 -3.856 1.00 95.25 85 THR A O 1
ATOM 658 N N . PHE A 1 86 ? 11.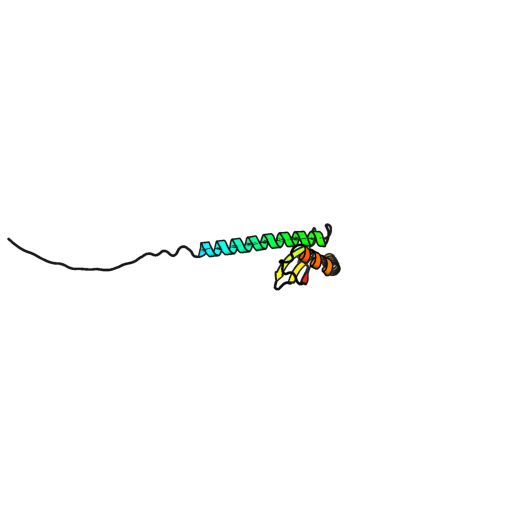109 2.935 -5.748 1.00 95.50 86 PHE A N 1
ATOM 659 C CA . PHE A 1 86 ? 10.955 4.072 -6.653 1.00 95.50 86 PHE A CA 1
ATOM 660 C C . PHE A 1 86 ? 9.526 4.641 -6.620 1.00 95.50 86 PHE A C 1
ATOM 662 O O . PHE A 1 86 ? 9.320 5.854 -6.520 1.00 95.50 86 PHE A O 1
ATOM 669 N N . LEU A 1 87 ? 8.519 3.765 -6.593 1.00 95.38 87 LEU A N 1
ATOM 670 C CA . LEU A 1 87 ? 7.105 4.141 -6.555 1.00 95.38 87 LEU A CA 1
ATOM 671 C C . LEU A 1 87 ? 6.598 4.542 -5.159 1.00 95.38 87 LEU A C 1
ATOM 673 O O . LEU A 1 87 ? 5.458 4.996 -5.039 1.00 95.38 87 LEU A O 1
ATOM 677 N N . LYS A 1 88 ? 7.421 4.462 -4.104 1.00 96.19 88 LYS A N 1
ATOM 678 C CA . LYS A 1 88 ? 7.017 4.668 -2.699 1.00 96.19 88 LYS A CA 1
ATOM 679 C C . LYS A 1 88 ? 6.140 5.899 -2.483 1.00 96.19 88 LYS A C 1
ATOM 681 O O . LYS A 1 88 ? 5.090 5.816 -1.847 1.00 96.19 88 LYS A O 1
ATOM 686 N N . ARG A 1 89 ? 6.561 7.055 -3.009 1.00 96.25 89 ARG A N 1
ATOM 687 C CA . ARG A 1 89 ? 5.813 8.317 -2.860 1.00 96.25 89 ARG A CA 1
ATOM 688 C C . ARG A 1 89 ? 4.465 8.276 -3.579 1.00 96.25 89 ARG A C 1
ATOM 690 O O . ARG A 1 89 ? 3.499 8.831 -3.066 1.00 96.25 89 ARG A O 1
ATOM 697 N N . LYS A 1 90 ? 4.394 7.642 -4.753 1.00 95.56 90 LYS A N 1
ATOM 698 C CA . LYS A 1 90 ? 3.150 7.470 -5.515 1.00 95.56 90 LYS A CA 1
ATOM 699 C C . LYS A 1 90 ? 2.182 6.576 -4.743 1.00 95.56 90 LYS A C 1
ATOM 701 O O . LYS A 1 90 ? 1.061 6.999 -4.500 1.00 95.56 90 LYS A O 1
ATOM 706 N N . ILE A 1 91 ? 2.652 5.416 -4.285 1.00 95.75 91 ILE A N 1
ATOM 707 C CA . ILE A 1 91 ? 1.849 4.445 -3.530 1.00 95.75 91 ILE A CA 1
ATOM 708 C C . ILE A 1 91 ? 1.287 5.082 -2.257 1.00 95.75 91 ILE A C 1
ATOM 710 O O . ILE A 1 91 ? 0.082 5.037 -2.031 1.00 95.75 91 ILE A O 1
ATOM 714 N N . LEU A 1 92 ? 2.131 5.748 -1.460 1.00 96.31 92 LEU A N 1
ATOM 715 C CA . LEU A 1 92 ? 1.694 6.392 -0.219 1.00 96.31 92 LEU A CA 1
ATOM 716 C C . LEU A 1 92 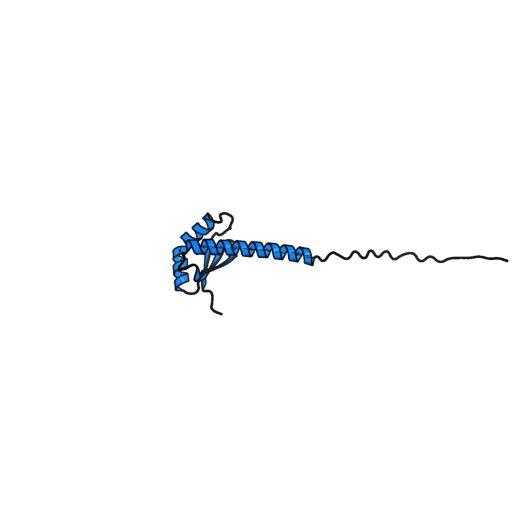? 0.626 7.469 -0.469 1.00 96.31 92 LEU A C 1
ATOM 718 O O . LEU A 1 92 ? -0.347 7.558 0.275 1.00 96.31 92 LEU A O 1
ATOM 722 N N . ARG A 1 93 ? 0.781 8.269 -1.533 1.00 95.94 93 ARG A N 1
ATOM 723 C CA . ARG A 1 93 ? -0.227 9.265 -1.923 1.00 95.94 93 ARG A CA 1
ATOM 724 C C . ARG A 1 93 ? -1.530 8.618 -2.377 1.00 95.94 93 ARG A C 1
ATOM 726 O O . ARG A 1 93 ? -2.584 9.095 -1.977 1.00 95.94 93 ARG A O 1
ATOM 733 N N . SER A 1 94 ? -1.472 7.556 -3.180 1.00 95.12 94 SER A N 1
ATOM 734 C CA . SER A 1 94 ? -2.670 6.834 -3.623 1.00 95.12 94 SER A CA 1
ATOM 735 C C . SER A 1 94 ? -3.436 6.242 -2.442 1.00 95.12 94 SER A C 1
ATOM 737 O O . SER A 1 94 ? -4.646 6.429 -2.361 1.00 95.12 94 SER A O 1
ATOM 739 N N . ILE A 1 95 ? -2.731 5.628 -1.486 1.00 93.88 95 ILE A N 1
ATOM 740 C CA . ILE A 1 95 ? -3.335 5.099 -0.257 1.00 93.88 95 ILE A CA 1
ATOM 741 C C . ILE A 1 95 ? -4.009 6.215 0.537 1.00 93.88 95 ILE A C 1
ATOM 743 O O . ILE A 1 95 ? -5.188 6.105 0.845 1.00 93.88 95 ILE A O 1
ATOM 747 N N . ASN A 1 96 ? -3.308 7.315 0.814 1.00 93.94 96 ASN A N 1
ATOM 748 C CA . ASN A 1 96 ? -3.878 8.406 1.610 1.00 93.94 96 ASN A CA 1
ATOM 749 C C . ASN A 1 96 ? -5.010 9.154 0.890 1.00 93.94 96 ASN A C 1
ATOM 751 O O . ASN A 1 96 ? -5.862 9.740 1.549 1.00 93.94 96 ASN A O 1
ATOM 755 N N . LYS A 1 97 ? -5.045 9.126 -0.448 1.00 94.00 97 LYS A N 1
ATOM 756 C CA . LYS A 1 97 ? -6.158 9.671 -1.236 1.00 94.00 97 LYS A CA 1
ATOM 757 C C . LYS A 1 97 ? -7.392 8.768 -1.181 1.00 94.00 97 LYS A C 1
ATOM 759 O O . LYS A 1 97 ? -8.498 9.282 -1.068 1.00 94.00 97 LYS A O 1
ATOM 764 N N . ALA A 1 98 ? -7.212 7.453 -1.291 1.00 91.62 98 ALA A N 1
ATOM 765 C CA . ALA A 1 98 ? -8.315 6.492 -1.278 1.00 91.62 98 ALA A CA 1
ATOM 766 C C . ALA A 1 98 ? -8.833 6.204 0.141 1.00 91.62 98 ALA A C 1
ATOM 768 O O . ALA A 1 98 ? -10.012 5.927 0.329 1.00 91.62 98 ALA A O 1
ATOM 769 N N . MET A 1 99 ? -7.948 6.271 1.137 1.00 89.12 99 MET A N 1
ATOM 770 C CA . MET A 1 99 ? -8.210 5.921 2.532 1.00 89.12 99 MET A CA 1
ATOM 771 C C . MET A 1 99 ? -7.606 6.982 3.470 1.00 89.12 99 MET A C 1
ATOM 773 O O . MET A 1 99 ? -6.624 6.699 4.164 1.00 89.12 99 MET A O 1
ATOM 777 N N . PRO A 1 100 ? -8.162 8.207 3.516 1.00 84.62 100 PRO A N 1
ATOM 778 C CA . PRO A 1 100 ? -7.634 9.288 4.355 1.00 84.62 100 PRO A CA 1
ATOM 779 C C . PRO A 1 100 ? -7.604 8.926 5.851 1.00 84.62 100 PRO A C 1
ATOM 781 O O . PRO A 1 100 ? -6.644 9.259 6.545 1.00 84.62 100 PRO A O 1
ATOM 784 N N . ASP A 1 101 ? -8.576 8.140 6.323 1.00 85.38 101 ASP A N 1
ATOM 785 C CA . ASP A 1 101 ? -8.638 7.639 7.705 1.00 85.38 101 ASP A CA 1
ATOM 786 C C . ASP A 1 101 ? -7.865 6.321 7.916 1.00 85.38 101 ASP A C 1
ATOM 788 O O . ASP A 1 101 ? -7.841 5.762 9.013 1.00 85.38 101 ASP A O 1
ATOM 792 N N . GLY A 1 102 ? -7.195 5.810 6.875 1.00 81.31 102 GLY A N 1
ATOM 793 C CA . GLY A 1 102 ? -6.454 4.545 6.905 1.00 81.31 102 GLY A CA 1
ATOM 794 C C . GLY A 1 102 ? -5.180 4.588 7.755 1.00 81.31 102 GLY A C 1
ATOM 795 O O . GLY A 1 102 ? -4.600 3.547 8.050 1.00 81.31 102 GLY A O 1
ATOM 796 N N . GLY A 1 103 ? -4.725 5.777 8.164 1.00 88.12 103 GLY A N 1
ATOM 797 C CA . GLY A 1 103 ? -3.622 5.947 9.114 1.00 88.12 103 GLY A CA 1
ATOM 798 C C . GLY A 1 103 ? -2.233 5.574 8.580 1.00 88.12 103 GLY A C 1
ATOM 799 O O . GLY A 1 103 ? -1.303 5.417 9.377 1.00 88.12 103 GLY A O 1
ATOM 800 N N . VAL A 1 104 ? -2.061 5.435 7.260 1.00 94.00 104 VAL A N 1
ATOM 801 C CA . VAL A 1 104 ? -0.781 5.068 6.633 1.00 94.00 104 VAL A CA 1
ATOM 802 C C . VAL A 1 104 ? 0.130 6.294 6.509 1.00 94.00 104 VAL A C 1
ATOM 804 O O . VAL A 1 104 ? -0.078 7.207 5.718 1.00 94.00 104 VAL A O 1
ATOM 807 N N . LYS A 1 105 ? 1.198 6.308 7.302 1.00 95.50 105 LYS A N 1
ATOM 808 C CA . LYS A 1 105 ? 2.197 7.386 7.362 1.00 95.50 105 LYS A CA 1
ATOM 809 C C . LYS A 1 105 ? 3.467 7.050 6.588 1.00 95.50 105 LYS A C 1
ATOM 811 O O . LYS A 1 105 ? 4.175 7.948 6.145 1.00 95.50 105 LYS A O 1
ATOM 816 N N . ASN A 1 106 ? 3.791 5.765 6.455 1.00 95.94 106 ASN A N 1
ATOM 817 C CA . ASN A 1 106 ? 5.002 5.313 5.782 1.00 95.94 106 ASN A CA 1
ATOM 818 C C . ASN A 1 106 ? 4.833 3.895 5.220 1.00 95.94 106 ASN A C 1
ATOM 820 O O . ASN A 1 106 ? 3.956 3.146 5.647 1.00 95.94 106 ASN A O 1
ATOM 824 N N . LEU A 1 107 ? 5.721 3.525 4.299 1.00 96.75 107 LEU A N 1
ATOM 825 C CA . LEU A 1 107 ? 5.790 2.200 3.686 1.00 96.75 107 LEU A CA 1
ATOM 826 C C . LEU A 1 107 ? 7.131 1.542 4.006 1.00 96.75 107 LEU A C 1
ATOM 828 O O . LEU A 1 107 ? 8.187 2.183 3.889 1.00 96.75 107 LEU A O 1
ATOM 832 N N . ARG A 1 108 ? 7.081 0.261 4.369 1.00 96.12 108 ARG A N 1
ATOM 833 C CA . ARG A 1 108 ? 8.248 -0.606 4.531 1.00 96.12 108 ARG A CA 1
ATOM 834 C C . ARG A 1 108 ? 8.149 -1.760 3.542 1.00 96.12 108 ARG A C 1
ATOM 836 O O . ARG A 1 108 ? 7.201 -2.534 3.599 1.00 96.12 108 ARG A O 1
ATOM 843 N N . PHE A 1 109 ? 9.149 -1.886 2.680 1.00 96.00 109 PHE A N 1
ATOM 844 C CA . PHE A 1 109 ? 9.236 -2.982 1.721 1.00 96.00 109 PHE A CA 1
ATOM 845 C C . PHE A 1 109 ? 10.046 -4.132 2.310 1.00 96.00 109 PHE A C 1
ATOM 847 O O . PHE A 1 109 ? 11.016 -3.906 3.042 1.00 96.00 109 PHE A O 1
ATOM 854 N N . ARG A 1 110 ? 9.628 -5.358 2.019 1.00 94.81 110 ARG A N 1
ATOM 855 C CA . ARG A 1 110 ? 10.350 -6.589 2.343 1.00 94.81 110 ARG A CA 1
ATOM 856 C C . ARG A 1 110 ? 10.239 -7.542 1.165 1.00 94.81 110 ARG A C 1
ATOM 858 O O . ARG A 1 110 ? 9.271 -7.473 0.421 1.00 94.81 110 ARG A O 1
ATOM 865 N N . ILE A 1 111 ? 11.190 -8.452 1.028 1.00 93.31 111 ILE A N 1
ATOM 866 C CA . ILE A 1 111 ? 11.022 -9.606 0.147 1.00 93.31 111 ILE A CA 1
ATOM 867 C C . ILE A 1 111 ? 10.213 -10.643 0.931 1.00 93.31 111 ILE A C 1
ATOM 869 O O . ILE A 1 111 ? 10.499 -10.875 2.112 1.00 93.31 111 ILE A O 1
ATOM 873 N N . SER A 1 112 ? 9.173 -11.223 0.329 1.00 85.19 112 SER A N 1
ATOM 874 C CA . SER A 1 112 ? 8.558 -12.428 0.883 1.00 85.19 112 SER A CA 1
ATOM 875 C C . SER A 1 112 ? 9.606 -13.526 0.790 1.00 85.19 112 SER A C 1
ATOM 877 O O . SER A 1 112 ? 9.886 -14.013 -0.301 1.00 85.19 112 SER A O 1
ATOM 879 N N . GLY A 1 113 ? 10.245 -13.858 1.911 1.00 66.69 113 GLY A N 1
ATOM 880 C CA . GLY A 1 113 ? 11.132 -15.009 1.949 1.00 66.69 113 GLY A CA 1
ATOM 881 C C . GLY A 1 113 ? 10.327 -16.230 1.530 1.00 66.69 113 GLY A C 1
ATOM 882 O O . GLY A 1 113 ? 9.335 -16.548 2.185 1.00 66.69 113 GLY A O 1
ATOM 883 N N . SER A 1 114 ? 10.722 -16.854 0.424 1.00 45.22 114 SER A N 1
ATOM 884 C CA . SER A 1 114 ? 10.322 -18.215 0.101 1.00 45.22 114 SER A CA 1
ATOM 885 C C . SER A 1 114 ? 10.697 -19.079 1.305 1.00 45.22 114 SER A C 1
ATOM 887 O O . SER A 1 114 ? 11.881 -19.258 1.589 1.00 45.22 114 SER A O 1
ATOM 889 N N . GLY A 1 115 ? 9.693 -19.490 2.075 1.00 39.03 115 GLY A N 1
ATOM 890 C CA . GLY A 1 115 ? 9.785 -20.696 2.889 1.00 39.03 115 GLY A CA 1
ATOM 891 C C . GLY A 1 115 ? 9.521 -21.886 1.991 1.00 39.03 115 GLY A C 1
ATOM 892 O O . GLY A 1 115 ? 8.600 -21.759 1.151 1.00 39.03 115 GLY A O 1
#

Foldseek 3Di:
DDDDDDDDDDDDDDDDPPPPDDPVVVVVVVVVVVVVVVVVLQVVLLVLLCVQLDVVLSVQKHWDDQDQQETEIEGQDPVSQVSCVVSFVSSQVSCCVSCVVSSHPGYDYDHPPDD

Solvent-accessible surface area (backbone atoms only — not comparable to full-atom values): 6974 Å² total; per-residue (Å²): 134,89,78,91,80,87,87,82,88,82,82,86,82,92,73,84,80,76,74,75,78,64,67,65,59,61,53,50,53,51,51,49,54,53,50,52,55,51,50,54,51,46,52,52,49,38,50,47,46,25,67,52,67,30,78,85,47,33,80,46,47,45,70,59,61,75,53,98,30,33,33,33,36,29,13,67,40,74,65,54,41,51,54,49,59,73,40,41,69,57,36,52,50,44,42,42,69,78,36,69,87,66,55,67,76,45,79,43,80,43,64,52,74,85,125

Organism: NCBI:txid980254

Sequence (115 aa):
MAKAKANDHYSDDRRNSKYPRKIGSIVNQLIARRGYAQVTANEQLQQVVGEAVGKDLAATVRVGNLKRGVLELYASDSVTMQELTFLKRKILRSINKAMPDGGVKNLRFRISGSG

Radius of gyration: 30.51 Å; Cα contacts (8 Å, |Δi|>4): 110; chains: 1; bounding box: 71×52×89 Å

InterPro domains:
  IPR007922 DciA-like [PF05258] (22-109)

Secondary structure (DSSP, 8-state):
------------------PPP-THHHHHHHHHHHHHHHHHHHHHHHHHHHHHH-HHHHTTEEEEEEETTEEEEEESSHHHHHHHHHHHHHHHHHHHHH-GGG---EEEEEE----

Nearest PDB structures (foldseek):
  7ykm-assembly1_A  TM=7.737E-01  e=4.494E-04  Deinococcus radiodurans
  8a3v-assembly1_C  TM=8.107E-01  e=2.714E-03  Vibrio cholerae
  5htl-assembly1_B  TM=5.522E-01  e=5.611E-01  Vibrio cholerae
  6han-assembly1_A  TM=4.028E-01  e=2.434E-01  Magnetospirillum gryphiswaldense